Protein AF-U3TSH1-F1 (afdb_monomer_lite)

Foldseek 3Di:
DDKWKAFPVRDIDHPQPDDDPHDIDIDDDPDCPDLVSQLVSVVSPDDPVVVVVCVVPVVVVVLSSCVSSVVPVVD

Secondary structure (DSSP, 8-state):
-EEEEEETTS-EE-TTTS--SS-EEEEEESS---THHHHHHHHHTS-HHHHHHHTT-HHHHHHHHHHHTT-TT--

Structure (mmCIF, N/CA/C/O backbone):
data_AF-U3TSH1-F1
#
_entry.id   AF-U3TSH1-F1
#
loop_
_atom_site.group_PDB
_atom_site.id
_atom_site.type_symbol
_atom_site.label_atom_id
_atom_site.label_alt_id
_atom_site.label_comp_id
_atom_site.label_asym_id
_atom_site.label_entity_id
_atom_site.label_seq_id
_atom_site.pdbx_PDB_ins_code
_atom_site.Cartn_x
_atom_site.Cartn_y
_atom_site.Cartn_z
_atom_site.occupancy
_atom_site.B_iso_or_equiv
_atom_site.auth_seq_id
_atom_site.auth_comp_id
_atom_site.auth_asym_id
_atom_site.auth_atom_id
_atom_site.pdbx_PDB_model_num
ATOM 1 N N . MET A 1 1 ? -1.284 16.639 0.060 1.00 49.59 1 MET A N 1
ATOM 2 C CA . MET A 1 1 ? -2.492 16.631 0.914 1.00 49.59 1 MET A CA 1
ATOM 3 C C . MET A 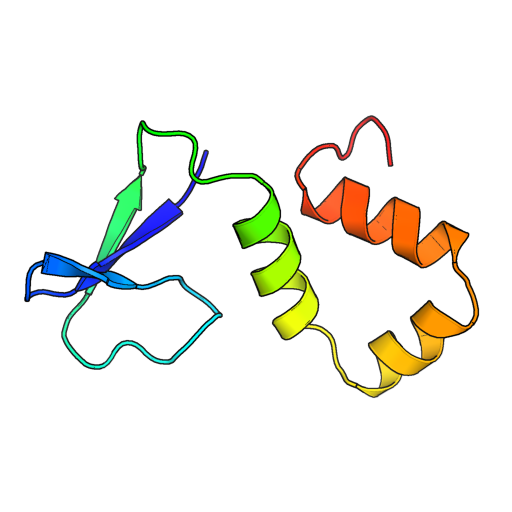1 1 ? -2.542 15.286 1.611 1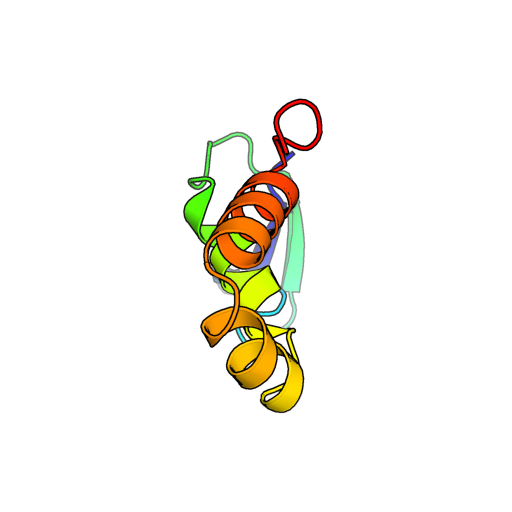.00 49.59 1 MET A C 1
ATOM 5 O O . MET A 1 1 ? -2.812 14.296 0.945 1.00 49.59 1 MET A O 1
ATOM 9 N N . GLN A 1 2 ? -2.188 15.250 2.895 1.00 61.09 2 GLN A N 1
ATOM 10 C CA . GLN A 1 2 ? -2.251 14.038 3.715 1.00 61.09 2 GLN A CA 1
ATOM 11 C C . GLN A 1 2 ? -3.686 13.838 4.220 1.00 61.09 2 GLN A C 1
ATOM 13 O O . GLN A 1 2 ? -4.404 14.809 4.481 1.00 61.09 2 GLN A O 1
ATOM 18 N N . VAL A 1 3 ? -4.118 12.581 4.300 1.00 65.00 3 VAL A N 1
ATOM 19 C CA . VAL A 1 3 ? -5.508 12.210 4.584 1.00 65.00 3 VAL A CA 1
ATOM 20 C C . VAL A 1 3 ? -5.523 11.193 5.715 1.00 65.00 3 VAL A C 1
ATOM 22 O O . VAL A 1 3 ? -5.065 10.065 5.549 1.00 65.00 3 VAL A O 1
ATOM 25 N N . GLU A 1 4 ? -6.069 11.591 6.860 1.00 70.94 4 GLU A N 1
ATOM 26 C CA . GLU A 1 4 ? -6.220 10.731 8.030 1.00 70.94 4 GLU A CA 1
ATOM 27 C C . GLU A 1 4 ? -7.681 10.302 8.202 1.00 70.94 4 GLU A C 1
ATOM 29 O O . GLU A 1 4 ? -8.623 11.019 7.850 1.00 70.94 4 GLU A O 1
ATOM 34 N N . GLY A 1 5 ? -7.886 9.119 8.765 1.00 75.38 5 GLY A N 1
ATOM 35 C CA . GLY A 1 5 ? -9.172 8.708 9.292 1.00 75.38 5 GLY A CA 1
ATOM 36 C C . GLY A 1 5 ? -9.236 8.987 10.789 1.00 75.38 5 GLY A C 1
ATOM 37 O O . GLY A 1 5 ? -8.348 8.592 11.536 1.00 75.38 5 GLY A O 1
ATOM 38 N N . ALA A 1 6 ? -10.301 9.627 11.256 1.00 81.06 6 ALA A N 1
ATOM 39 C CA . ALA A 1 6 ? -10.585 9.750 12.682 1.00 81.06 6 ALA A CA 1
ATOM 40 C C . ALA A 1 6 ? -11.739 8.811 13.047 1.00 81.06 6 ALA A C 1
ATOM 42 O O . ALA A 1 6 ? -12.846 8.969 12.523 1.00 81.06 6 ALA A O 1
ATOM 43 N N . LEU A 1 7 ? -11.491 7.857 13.947 1.00 83.69 7 LEU A N 1
ATOM 44 C CA . LEU A 1 7 ? -12.546 7.058 14.571 1.00 83.69 7 LEU A CA 1
ATOM 45 C C . LEU A 1 7 ? -13.359 7.927 15.544 1.00 83.69 7 LEU A C 1
ATOM 47 O O . LEU A 1 7 ? -12.860 8.908 16.101 1.00 83.69 7 LEU A O 1
ATOM 51 N N . LYS A 1 8 ? -14.609 7.539 15.804 1.00 81.25 8 LYS A N 1
ATOM 52 C CA . LYS A 1 8 ? -15.523 8.213 16.743 1.00 81.25 8 LYS A CA 1
ATOM 53 C C . LYS A 1 8 ? -14.956 8.353 18.161 1.00 81.25 8 LYS A C 1
ATOM 55 O O . LYS A 1 8 ? -15.221 9.348 18.827 1.00 81.25 8 LYS A O 1
ATOM 60 N N . ASN A 1 9 ? -14.135 7.396 18.592 1.00 81.00 9 ASN A N 1
ATOM 61 C CA . ASN A 1 9 ? -13.414 7.413 19.871 1.00 81.00 9 ASN A CA 1
ATOM 62 C C . ASN A 1 9 ? -12.157 8.318 19.889 1.00 81.00 9 ASN A C 1
ATOM 64 O O . ASN A 1 9 ? -11.390 8.276 20.848 1.00 81.00 9 ASN A O 1
ATOM 68 N N . GLY A 1 10 ? -11.916 9.105 18.835 1.00 76.56 10 GLY A N 1
ATOM 69 C CA . GLY A 1 10 ? -10.787 10.033 18.731 1.00 76.56 10 GLY A CA 1
ATOM 70 C C . GLY A 1 10 ? -9.458 9.400 18.307 1.00 76.56 10 GLY A C 1
ATOM 71 O O . GLY A 1 10 ? -8.488 10.129 18.116 1.00 76.56 10 GLY A O 1
ATOM 72 N N . ARG A 1 11 ? -9.384 8.073 18.125 1.00 79.81 11 ARG A N 1
ATOM 73 C CA . ARG A 1 11 ? -8.173 7.417 17.609 1.00 79.81 11 ARG A CA 1
ATOM 74 C C . ARG A 1 11 ? -7.984 7.685 16.117 1.00 79.81 11 ARG A C 1
ATOM 76 O O . ARG A 1 11 ? -8.941 7.656 15.341 1.00 79.81 11 ARG A O 1
ATOM 83 N N . ILE A 1 12 ? -6.725 7.863 15.725 1.00 76.75 12 ILE A N 1
ATOM 84 C CA . ILE A 1 12 ? -6.311 7.906 14.322 1.00 76.75 12 ILE A CA 1
ATOM 85 C C . ILE A 1 12 ? -6.405 6.491 13.734 1.00 76.75 12 ILE A C 1
ATOM 87 O O . ILE A 1 12 ? -5.975 5.511 14.344 1.00 76.75 12 ILE A O 1
ATOM 91 N N . TRP A 1 13 ? -6.968 6.405 12.537 1.00 77.50 13 TRP A N 1
ATOM 92 C CA . TRP A 1 13 ? -7.040 5.231 11.680 1.00 77.50 13 TRP A CA 1
ATOM 93 C C . TRP A 1 13 ? -6.494 5.614 10.301 1.00 77.50 13 TRP A C 1
ATOM 95 O O . TRP A 1 13 ? -6.789 6.689 9.783 1.00 77.50 13 TRP A O 1
ATOM 105 N N . TYR A 1 14 ? -5.694 4.739 9.698 1.00 73.50 14 TYR A N 1
ATOM 106 C CA . TYR A 1 14 ? -5.102 4.982 8.386 1.00 73.50 14 TYR A CA 1
ATOM 107 C C . TYR A 1 14 ? -5.840 4.149 7.327 1.00 73.50 14 TYR A C 1
ATOM 109 O O . TYR A 1 14 ? -5.824 2.915 7.413 1.00 73.50 14 TYR A O 1
ATOM 117 N N . PRO A 1 15 ? -6.495 4.786 6.335 1.00 71.44 15 PRO A N 1
ATOM 118 C CA . PRO A 1 15 ? -7.142 4.077 5.237 1.00 71.44 15 PRO A CA 1
ATOM 119 C C . PRO A 1 15 ? -6.186 3.103 4.538 1.00 71.44 15 PRO A C 1
ATOM 121 O O . PRO A 1 15 ? -5.034 3.433 4.281 1.00 71.44 15 PRO A O 1
ATOM 124 N N . GLY A 1 16 ? -6.659 1.889 4.246 1.00 69.44 16 GLY A N 1
ATOM 125 C CA . GLY A 1 16 ? -5.873 0.839 3.580 1.00 69.44 16 GLY A CA 1
ATOM 126 C C . GLY A 1 16 ? -4.917 0.042 4.482 1.00 69.44 16 GLY A C 1
ATOM 127 O O . GLY A 1 16 ? -4.454 -1.016 4.070 1.00 69.44 16 GLY A O 1
ATOM 128 N N . LEU A 1 17 ? -4.661 0.481 5.721 1.00 72.75 17 LEU A N 1
ATOM 129 C CA . LEU A 1 17 ? -3.825 -0.250 6.689 1.00 72.75 17 LEU A CA 1
ATOM 130 C C . LEU A 1 17 ? -4.617 -1.276 7.519 1.00 72.75 17 LEU A C 1
ATOM 132 O O . LEU A 1 17 ? -4.081 -2.319 7.893 1.00 72.75 17 LEU A O 1
ATOM 136 N N . SER A 1 18 ? -5.889 -0.995 7.808 1.00 74.69 18 SER A N 1
ATOM 137 C CA . SER A 1 18 ? -6.808 -1.897 8.515 1.00 74.69 18 SER A CA 1
ATOM 138 C C . SER A 1 18 ? -8.272 -1.541 8.237 1.00 74.69 18 SER A C 1
ATOM 140 O O . SER A 1 18 ? -8.570 -0.445 7.758 1.00 74.69 18 SER A O 1
ATOM 142 N N . VAL A 1 19 ? -9.203 -2.444 8.559 1.00 79.75 19 VAL A N 1
ATOM 143 C CA . VAL A 1 19 ? -10.640 -2.121 8.596 1.00 79.75 19 VAL A CA 1
ATOM 144 C C . VAL A 1 19 ? -10.915 -1.253 9.838 1.00 79.75 19 VAL A C 1
ATOM 146 O O . VAL A 1 19 ? -10.453 -1.610 10.926 1.00 79.75 19 VAL A O 1
ATOM 149 N N . PRO A 1 20 ? -11.642 -0.126 9.723 1.00 82.62 20 PRO A N 1
ATOM 150 C CA . PRO A 1 20 ? -11.962 0.718 10.869 1.00 82.62 20 PRO A CA 1
ATOM 151 C C . PRO A 1 20 ? -12.933 -0.003 11.813 1.00 82.62 20 PRO A C 1
ATOM 153 O O . PRO A 1 20 ? -13.984 -0.480 11.392 1.00 82.62 20 PRO A O 1
ATOM 156 N N . GLY A 1 21 ? -12.581 -0.076 13.100 1.00 82.19 21 GLY A N 1
ATOM 157 C 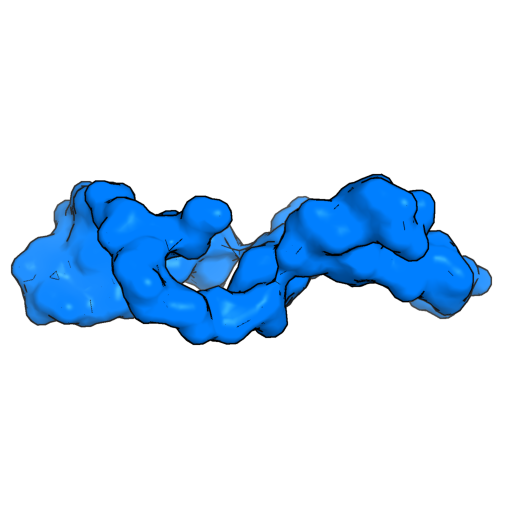CA . GLY A 1 21 ? -13.344 -0.816 14.117 1.00 82.19 21 GLY A CA 1
ATOM 158 C C . GLY A 1 21 ? -14.554 -0.083 14.713 1.00 82.19 21 GLY A C 1
ATOM 159 O O . GLY A 1 21 ? -15.172 -0.603 15.634 1.00 82.19 21 GLY A O 1
ATOM 160 N N . ASP A 1 22 ? -14.862 1.126 14.241 1.00 84.88 22 ASP A N 1
ATOM 161 C CA . ASP A 1 22 ? -16.006 1.951 14.654 1.00 84.88 22 ASP A CA 1
ATOM 162 C C . ASP A 1 22 ? -16.331 2.949 13.521 1.00 84.88 22 ASP A C 1
ATOM 164 O O . ASP A 1 22 ? -15.589 3.053 12.537 1.00 84.88 22 ASP A O 1
ATOM 168 N N . GLN A 1 23 ? -17.416 3.712 13.659 1.00 86.00 23 GLN A N 1
ATOM 169 C CA . GLN A 1 23 ? -17.742 4.849 12.802 1.00 86.00 23 GLN A CA 1
ATOM 170 C C . GLN A 1 23 ? -16.539 5.795 12.680 1.00 86.00 23 GLN A C 1
ATOM 172 O O . GLN A 1 23 ? -15.907 6.169 13.671 1.00 86.00 23 GLN A O 1
ATOM 177 N N . TRP A 1 24 ? -16.239 6.201 11.451 1.00 85.62 24 TRP A N 1
ATOM 178 C CA . TRP A 1 24 ? -15.044 6.958 11.103 1.00 85.62 24 TRP A CA 1
ATOM 179 C C . TRP A 1 24 ? -15.379 8.101 10.148 1.00 85.62 24 TRP A C 1
ATOM 181 O O . TRP A 1 24 ? -16.392 8.074 9.449 1.00 85.62 24 TRP A O 1
ATOM 191 N N . ARG A 1 25 ? -14.513 9.115 10.109 1.00 84.56 25 ARG A N 1
ATOM 192 C CA . ARG A 1 25 ? -14.572 10.205 9.129 1.00 84.56 25 ARG A CA 1
ATOM 193 C C . ARG A 1 25 ? -13.194 10.497 8.561 1.00 84.56 25 ARG A C 1
ATOM 195 O O . ARG A 1 25 ? -12.206 10.462 9.291 1.00 84.56 25 ARG A O 1
ATOM 202 N N . VAL A 1 26 ? -13.145 10.835 7.279 1.00 79.69 26 VAL A N 1
ATOM 203 C CA . VAL A 1 26 ? -11.943 11.387 6.648 1.00 79.69 26 VAL A CA 1
ATOM 204 C C . VAL A 1 26 ? -11.704 12.801 7.172 1.00 79.69 26 VAL A C 1
ATOM 206 O O . VAL A 1 26 ? -12.645 13.591 7.274 1.00 79.69 26 VAL A O 1
ATOM 209 N N . ARG A 1 27 ? -10.451 13.141 7.474 1.00 75.50 27 ARG A N 1
ATOM 210 C CA . ARG A 1 27 ? -10.007 14.514 7.721 1.00 75.50 27 ARG A CA 1
ATOM 211 C C . ARG A 1 27 ? -8.758 14.796 6.889 1.00 75.50 27 ARG A C 1
ATOM 213 O O . ARG A 1 27 ? -7.899 13.936 6.713 1.00 75.50 27 ARG A O 1
ATOM 220 N N . GLN A 1 28 ? -8.661 16.018 6.379 1.00 69.62 28 GLN A N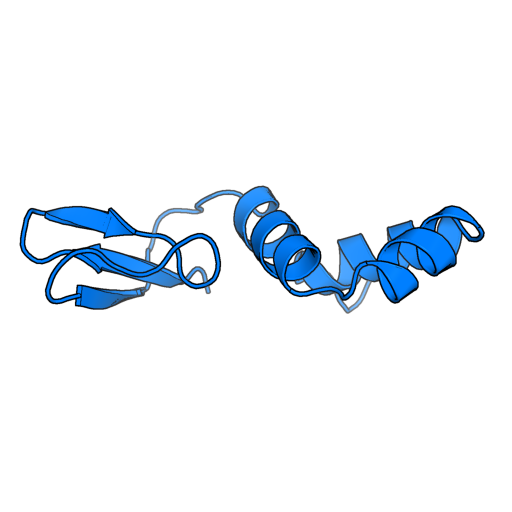 1
ATOM 221 C CA . GLN A 1 28 ? -7.380 16.568 5.947 1.00 69.62 28 GLN A CA 1
ATOM 222 C C . GLN A 1 28 ? -6.570 16.856 7.211 1.00 69.62 28 GLN A C 1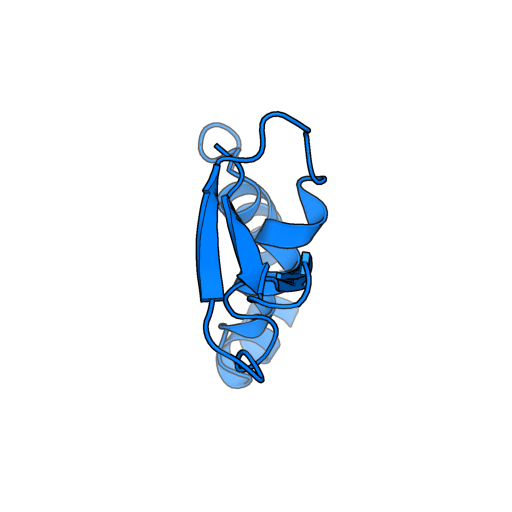
ATOM 224 O O . GLN A 1 28 ? -7.073 17.552 8.095 1.00 69.62 28 GLN A O 1
ATOM 229 N N . THR A 1 29 ? -5.350 16.329 7.300 1.00 66.12 29 THR A N 1
ATOM 230 C CA . THR A 1 29 ? -4.409 16.739 8.348 1.00 66.12 29 THR A CA 1
ATOM 231 C C . THR A 1 29 ? -3.543 17.887 7.840 1.00 66.12 29 THR A C 1
ATOM 233 O O . THR A 1 29 ? -3.074 17.876 6.699 1.00 66.12 29 THR A O 1
ATOM 236 N N . THR A 1 30 ? -3.393 18.913 8.678 1.00 59.91 30 THR A N 1
ATOM 237 C CA . THR A 1 30 ? -2.510 20.064 8.432 1.00 59.91 30 THR A CA 1
ATOM 238 C C . THR A 1 30 ? -1.062 19.734 8.794 1.00 59.91 30 THR A C 1
ATOM 240 O O . THR A 1 30 ? -0.145 20.425 8.358 1.00 59.91 30 THR A O 1
ATOM 243 N N . GLU A 1 31 ? -0.847 18.681 9.585 1.00 59.62 31 GLU A N 1
ATOM 244 C CA . GLU A 1 31 ? 0.481 18.246 9.998 1.00 59.62 31 GLU A CA 1
ATOM 245 C C . GLU A 1 31 ? 1.068 17.285 8.953 1.00 59.62 31 GLU A C 1
ATOM 247 O O . GLU A 1 31 ? 0.344 16.446 8.407 1.00 59.62 31 GLU A O 1
ATOM 252 N N . PRO A 1 32 ? 2.375 17.357 8.651 1.00 53.88 32 PRO A N 1
ATOM 253 C CA . PRO A 1 32 ? 3.013 16.428 7.732 1.00 53.88 32 PRO A CA 1
ATOM 254 C C . PRO A 1 32 ? 3.195 15.057 8.401 1.00 53.88 32 PRO A C 1
ATOM 256 O O . PRO A 1 32 ? 4.287 14.698 8.839 1.00 53.88 32 PRO A O 1
ATOM 259 N N . SER A 1 33 ? 2.132 14.248 8.438 1.00 55.78 33 SER A N 1
ATOM 260 C CA . SER A 1 33 ? 2.275 12.804 8.634 1.00 55.78 33 SER A CA 1
ATOM 261 C C . SER A 1 33 ? 3.202 12.277 7.535 1.00 55.78 33 SER A C 1
ATOM 263 O O . SER A 1 33 ? 2.884 12.407 6.351 1.00 55.78 33 SER A O 1
ATOM 265 N N . GLY A 1 34 ? 4.373 11.764 7.925 1.00 58.19 34 GLY A N 1
ATOM 266 C CA . GLY A 1 34 ? 5.500 11.561 7.011 1.00 58.19 34 GLY A CA 1
ATOM 267 C C . GLY A 1 34 ? 5.174 10.713 5.777 1.00 58.19 34 GLY A C 1
ATOM 268 O O . GLY A 1 34 ? 4.385 9.769 5.847 1.00 58.19 34 GLY A O 1
ATOM 269 N N . GLU A 1 35 ? 5.839 11.030 4.659 1.00 57.34 35 GLU A N 1
ATOM 270 C CA . GLU A 1 35 ? 5.682 10.406 3.327 1.00 57.34 35 GLU A CA 1
ATOM 271 C C . GLU A 1 35 ? 5.663 8.866 3.371 1.00 57.34 35 GLU A C 1
ATOM 273 O O . GLU A 1 35 ? 4.924 8.216 2.627 1.00 57.34 35 GLU A O 1
ATOM 278 N N . MET A 1 36 ? 6.407 8.299 4.327 1.00 58.97 36 MET A N 1
ATOM 279 C CA . MET A 1 36 ? 6.465 6.882 4.690 1.00 58.97 36 MET A CA 1
ATOM 280 C C . MET A 1 36 ? 5.088 6.193 4.778 1.00 58.97 36 MET A C 1
ATOM 282 O O . MET A 1 36 ? 4.962 5.028 4.406 1.00 58.97 36 MET A O 1
ATOM 286 N N . ASN A 1 37 ? 4.049 6.888 5.262 1.00 67.25 37 ASN A N 1
ATOM 287 C CA . ASN A 1 37 ? 2.721 6.300 5.464 1.00 67.25 37 ASN A CA 1
ATOM 288 C C . ASN A 1 37 ? 2.030 5.979 4.125 1.00 67.25 37 ASN A C 1
ATOM 290 O O . ASN A 1 37 ? 1.576 4.855 3.915 1.00 67.25 37 ASN A O 1
ATOM 294 N N . CYS A 1 38 ? 2.041 6.923 3.177 1.00 68.88 38 CYS A N 1
ATOM 295 C CA . CYS A 1 38 ? 1.437 6.736 1.854 1.00 68.88 38 CYS A CA 1
ATOM 296 C C . CYS A 1 38 ? 2.117 5.611 1.067 1.00 68.88 38 CYS A C 1
ATOM 298 O O . CYS A 1 38 ? 1.434 4.772 0.480 1.00 68.88 38 CYS A O 1
ATOM 300 N N . VAL A 1 39 ? 3.453 5.558 1.106 1.00 76.06 39 VAL A N 1
ATOM 301 C CA . VAL A 1 39 ? 4.238 4.504 0.449 1.00 76.06 39 VAL A CA 1
ATOM 302 C C . VAL A 1 39 ? 3.923 3.133 1.056 1.00 76.06 39 VAL A C 1
ATOM 304 O O . VAL A 1 39 ? 3.671 2.182 0.320 1.00 76.06 39 VAL A O 1
ATOM 307 N N . PHE A 1 40 ? 3.855 3.025 2.388 1.00 75.38 40 PHE A N 1
ATOM 308 C CA . PHE A 1 40 ? 3.543 1.762 3.063 1.00 75.38 40 PHE A CA 1
ATOM 309 C C . PHE A 1 40 ? 2.116 1.267 2.778 1.00 75.38 40 PHE A C 1
ATOM 311 O O . PHE A 1 40 ? 1.917 0.079 2.517 1.00 75.38 40 PHE A O 1
ATOM 318 N N . VAL A 1 41 ? 1.124 2.167 2.781 1.00 76.00 41 VAL A N 1
ATOM 319 C CA . VAL A 1 41 ? -0.263 1.843 2.399 1.00 76.00 41 VAL A CA 1
ATOM 320 C C . VAL A 1 41 ? -0.332 1.380 0.944 1.00 76.00 41 VAL A C 1
ATOM 322 O O . VAL A 1 41 ? -0.977 0.377 0.654 1.00 76.00 41 VAL A O 1
ATOM 325 N N . ALA A 1 42 ? 0.358 2.058 0.026 1.00 78.31 42 ALA A N 1
ATOM 326 C CA . ALA A 1 42 ? 0.351 1.678 -1.381 1.00 78.31 42 ALA A CA 1
ATOM 327 C C . ALA A 1 42 ? 1.032 0.320 -1.634 1.00 78.31 42 ALA A C 1
ATOM 329 O O . ALA A 1 42 ? 0.480 -0.503 -2.361 1.00 78.31 42 ALA A O 1
ATOM 330 N N . LEU A 1 43 ? 2.163 0.034 -0.975 1.00 80.62 43 LEU A N 1
ATOM 331 C CA . LEU A 1 43 ? 2.810 -1.286 -1.017 1.00 80.62 43 LEU A CA 1
ATOM 332 C C . LEU A 1 43 ? 1.891 -2.404 -0.499 1.00 80.62 43 LEU A C 1
ATOM 334 O O . LEU A 1 43 ? 1.871 -3.491 -1.070 1.00 80.62 43 LEU A O 1
ATOM 338 N N . ARG A 1 44 ? 1.095 -2.138 0.547 1.00 80.62 44 ARG A N 1
ATOM 339 C CA . ARG A 1 44 ? 0.112 -3.088 1.102 1.00 80.62 44 ARG A CA 1
ATOM 340 C C . ARG A 1 44 ? -1.032 -3.441 0.147 1.00 80.62 44 ARG A C 1
ATOM 342 O O . ARG A 1 44 ? -1.683 -4.458 0.369 1.00 80.62 44 ARG A O 1
ATOM 349 N N . LEU A 1 45 ? -1.278 -2.629 -0.882 1.00 83.19 45 LEU A N 1
ATOM 350 C CA . LEU A 1 45 ? -2.301 -2.873 -1.905 1.00 83.19 45 LEU A CA 1
ATOM 351 C C . LEU A 1 45 ? -1.765 -3.651 -3.120 1.00 83.19 45 LEU A C 1
ATOM 353 O O . LEU A 1 45 ? -2.554 -4.049 -3.978 1.00 83.19 45 LEU A O 1
ATOM 357 N N . LEU A 1 46 ? -0.450 -3.872 -3.218 1.00 87.56 46 LEU A N 1
ATOM 358 C CA . LEU A 1 46 ? 0.140 -4.630 -4.320 1.00 87.56 46 LEU A CA 1
ATOM 359 C C . LEU A 1 46 ? -0.104 -6.140 -4.141 1.00 87.56 46 LEU A C 1
ATOM 361 O O . LEU A 1 46 ? 0.133 -6.671 -3.054 1.00 87.56 46 LEU A O 1
ATOM 365 N N . PRO A 1 47 ? -0.517 -6.867 -5.198 1.00 90.44 47 PRO A N 1
ATOM 366 C CA . PRO A 1 47 ? -0.570 -8.325 -5.166 1.00 90.44 47 PRO A CA 1
ATOM 367 C C . PRO A 1 47 ? 0.808 -8.937 -4.887 1.00 90.44 47 PRO A C 1
ATOM 369 O O . PRO A 1 47 ? 1.821 -8.448 -5.387 1.00 90.44 47 PRO A O 1
ATOM 372 N N . GLU A 1 48 ? 0.846 -10.069 -4.185 1.00 90.50 48 GLU A N 1
ATOM 373 C CA . GLU A 1 48 ? 2.087 -10.801 -3.882 1.00 90.50 48 GLU A CA 1
ATOM 374 C C . GLU A 1 48 ? 2.922 -11.096 -5.143 1.00 90.50 48 GLU A C 1
ATOM 376 O O . GLU A 1 48 ? 4.125 -10.845 -5.175 1.00 90.50 48 GLU A O 1
ATOM 381 N N . ALA A 1 49 ? 2.270 -11.519 -6.231 1.00 93.19 49 ALA A N 1
ATOM 382 C CA . ALA A 1 49 ? 2.923 -11.753 -7.519 1.00 93.19 49 ALA A CA 1
ATOM 383 C C . ALA A 1 49 ? 3.593 -10.491 -8.105 1.00 93.19 49 ALA A C 1
ATOM 385 O O . ALA A 1 49 ? 4.624 -10.598 -8.768 1.00 93.19 49 ALA A O 1
ATOM 386 N N . ALA A 1 50 ? 3.045 -9.297 -7.845 1.00 90.00 50 ALA A N 1
ATOM 387 C CA . ALA A 1 50 ? 3.649 -8.035 -8.267 1.00 90.00 50 ALA A CA 1
ATOM 388 C C . ALA A 1 50 ? 4.877 -7.686 -7.411 1.00 90.00 50 ALA A C 1
ATOM 390 O O . ALA A 1 50 ? 5.881 -7.240 -7.958 1.00 90.00 50 ALA A O 1
ATOM 391 N N . LEU A 1 51 ? 4.842 -7.954 -6.100 1.00 90.25 51 LEU A N 1
ATOM 392 C CA . LEU A 1 51 ? 5.994 -7.775 -5.206 1.00 90.25 51 LEU A CA 1
ATOM 393 C C . LEU A 1 51 ? 7.160 -8.705 -5.589 1.00 90.25 51 LEU A C 1
ATOM 395 O O . LEU A 1 51 ? 8.295 -8.248 -5.719 1.00 90.25 51 LEU A O 1
ATOM 399 N N . LEU A 1 52 ? 6.874 -9.984 -5.862 1.00 92.12 52 LEU A N 1
ATOM 400 C CA . LEU A 1 52 ? 7.864 -10.960 -6.342 1.00 92.12 52 LEU A CA 1
ATOM 401 C C . LEU A 1 52 ? 8.451 -10.582 -7.713 1.00 92.12 52 LEU A C 1
ATOM 403 O O . LEU A 1 52 ? 9.621 -10.849 -7.992 1.00 92.12 52 LEU A O 1
ATOM 407 N N . TRP A 1 53 ? 7.655 -9.951 -8.581 1.00 92.81 53 TRP A N 1
ATOM 408 C CA . TRP A 1 53 ? 8.134 -9.430 -9.861 1.00 92.81 53 TRP A CA 1
ATOM 409 C C . TRP A 1 53 ? 9.017 -8.185 -9.681 1.00 92.81 53 TRP A C 1
ATOM 411 O O . TRP A 1 53 ? 10.102 -8.132 -10.259 1.00 92.81 53 TRP A O 1
ATOM 421 N N . LEU A 1 54 ? 8.607 -7.230 -8.839 1.00 91.81 54 LEU A N 1
ATOM 422 C CA . LEU A 1 54 ? 9.358 -6.005 -8.530 1.00 91.81 54 LEU A CA 1
ATOM 423 C C . LEU A 1 54 ? 10.726 -6.295 -7.900 1.00 91.81 54 LEU A C 1
ATOM 425 O O . LEU A 1 54 ? 11.712 -5.664 -8.278 1.00 91.81 54 LEU A O 1
ATOM 429 N N . GLN A 1 55 ? 10.824 -7.307 -7.030 1.00 88.69 55 GLN A N 1
ATOM 430 C CA . GLN A 1 55 ? 12.090 -7.739 -6.419 1.00 88.69 55 GLN A CA 1
ATOM 431 C C . GLN A 1 55 ? 13.177 -8.081 -7.459 1.00 88.69 55 GLN A C 1
ATOM 433 O O . GLN A 1 55 ? 14.369 -7.953 -7.180 1.00 88.69 55 GLN A O 1
ATOM 438 N N . ARG A 1 56 ? 12.788 -8.497 -8.672 1.00 93.81 56 ARG A N 1
ATOM 439 C CA . ARG A 1 56 ? 13.718 -8.821 -9.769 1.00 93.81 56 ARG A CA 1
ATOM 440 C C . ARG A 1 56 ? 14.263 -7.583 -10.490 1.00 93.81 56 ARG A C 1
ATOM 442 O O . ARG A 1 56 ? 15.200 -7.720 -11.272 1.00 93.81 56 ARG A O 1
ATOM 449 N N . TRP A 1 57 ? 13.693 -6.404 -10.240 1.00 92.81 57 TRP A N 1
ATOM 450 C CA . TRP A 1 57 ? 13.991 -5.154 -10.942 1.00 92.81 57 TRP A CA 1
ATOM 451 C C . TRP A 1 57 ? 14.090 -3.977 -9.949 1.00 92.81 57 TRP A C 1
ATOM 453 O O . TRP A 1 57 ? 13.142 -3.196 -9.826 1.00 92.81 57 TRP A O 1
ATOM 463 N N . PRO A 1 58 ? 15.233 -3.809 -9.249 1.00 88.75 58 PRO A N 1
ATOM 464 C CA . PRO A 1 58 ? 15.397 -2.772 -8.226 1.00 88.75 58 PRO A CA 1
ATOM 465 C C . PRO A 1 58 ? 15.048 -1.360 -8.716 1.00 88.75 58 PRO A C 1
ATOM 467 O O . PRO A 1 58 ? 14.234 -0.693 -8.092 1.00 88.75 58 PRO A O 1
ATOM 470 N N . ALA A 1 59 ? 15.522 -0.964 -9.902 1.00 92.12 59 ALA A N 1
ATOM 471 C CA . ALA A 1 59 ? 15.229 0.355 -10.473 1.00 92.12 59 ALA A CA 1
ATOM 472 C C . ALA A 1 59 ? 13.722 0.621 -10.692 1.00 92.12 59 ALA A C 1
ATOM 474 O O . ALA A 1 59 ? 13.261 1.741 -10.502 1.00 92.12 59 ALA A O 1
ATOM 475 N N . LEU A 1 60 ? 12.932 -0.406 -11.043 1.00 91.06 60 LEU A N 1
ATOM 476 C CA . LEU A 1 60 ? 11.473 -0.267 -11.161 1.00 91.06 60 LEU A CA 1
ATOM 477 C C . LEU A 1 60 ? 10.798 -0.165 -9.789 1.00 91.06 60 LEU A C 1
ATOM 479 O O . LEU A 1 60 ? 9.777 0.510 -9.661 1.00 91.06 60 LEU A O 1
ATOM 483 N N . SER A 1 61 ? 11.368 -0.810 -8.768 1.00 89.38 61 SER A N 1
ATOM 484 C CA . SER A 1 61 ? 10.927 -0.639 -7.381 1.00 89.38 61 SER A CA 1
ATOM 485 C C . SER A 1 61 ? 11.197 0.787 -6.897 1.00 89.38 61 SER A C 1
ATOM 487 O O . SER A 1 61 ? 10.298 1.402 -6.333 1.00 89.38 61 SER A O 1
ATOM 489 N N . ASP A 1 62 ? 12.377 1.344 -7.179 1.00 88.38 62 ASP A N 1
ATOM 490 C CA . ASP A 1 62 ? 12.748 2.709 -6.785 1.00 88.38 62 ASP A CA 1
ATOM 491 C C . ASP A 1 62 ? 11.837 3.761 -7.446 1.00 88.38 62 ASP A C 1
ATOM 493 O O . ASP A 1 62 ? 11.223 4.562 -6.738 1.00 88.38 62 ASP A O 1
ATOM 497 N N . THR A 1 63 ? 11.646 3.699 -8.773 1.00 90.56 63 THR A N 1
ATOM 498 C CA . THR A 1 63 ? 10.675 4.541 -9.506 1.00 90.56 63 THR A CA 1
ATOM 499 C C . THR A 1 63 ? 9.261 4.411 -8.928 1.00 90.56 63 THR A C 1
ATOM 501 O O . THR A 1 63 ? 8.578 5.416 -8.719 1.00 90.56 63 THR A O 1
ATOM 504 N N . LEU A 1 64 ? 8.806 3.191 -8.611 1.00 88.38 64 LEU A N 1
ATOM 505 C CA . LEU A 1 64 ? 7.480 2.977 -8.027 1.00 88.38 64 LEU A CA 1
ATOM 506 C C . LEU A 1 64 ? 7.356 3.619 -6.637 1.00 88.38 64 LEU A C 1
ATOM 508 O O . LEU A 1 64 ? 6.375 4.314 -6.375 1.00 88.38 64 LEU A O 1
ATOM 512 N N . LEU A 1 65 ? 8.334 3.425 -5.750 1.00 85.38 65 LEU A N 1
ATOM 513 C CA . LEU A 1 65 ? 8.344 4.028 -4.413 1.00 85.38 65 LEU A CA 1
ATOM 514 C C . LEU A 1 65 ? 8.340 5.561 -4.498 1.00 85.38 65 LEU A C 1
ATOM 516 O O . LEU A 1 65 ? 7.585 6.218 -3.774 1.00 85.38 65 LEU A O 1
ATOM 520 N N . LEU A 1 66 ? 9.118 6.131 -5.421 1.00 86.94 66 LEU A N 1
ATOM 521 C CA . LEU A 1 66 ? 9.176 7.571 -5.644 1.00 86.94 66 LEU A CA 1
ATOM 522 C C . LEU A 1 66 ? 7.840 8.121 -6.166 1.00 86.94 66 LEU A C 1
ATOM 524 O O . LEU A 1 66 ? 7.320 9.099 -5.625 1.00 86.94 66 LEU A O 1
ATOM 528 N N . PHE A 1 67 ? 7.219 7.446 -7.136 1.00 86.12 67 PHE A N 1
ATOM 529 C CA . PHE A 1 67 ? 5.891 7.798 -7.641 1.00 86.12 67 PHE A CA 1
ATOM 530 C C . PHE A 1 67 ? 4.823 7.747 -6.533 1.00 86.12 67 PHE A C 1
ATOM 532 O O . PHE A 1 67 ? 4.013 8.671 -6.401 1.00 86.12 67 PHE A O 1
ATOM 539 N N . LEU A 1 68 ? 4.847 6.700 -5.699 1.00 82.44 68 LEU A N 1
ATOM 540 C CA . LEU A 1 68 ? 3.913 6.492 -4.587 1.00 82.44 68 LEU A CA 1
ATOM 541 C C . LEU A 1 68 ? 4.121 7.471 -3.420 1.00 82.44 68 LEU A C 1
ATOM 543 O O . LEU A 1 68 ? 3.153 7.797 -2.733 1.00 82.44 68 LEU A O 1
ATOM 547 N N . SER A 1 69 ? 5.335 8.001 -3.231 1.00 78.50 69 SER A N 1
ATOM 548 C CA . SER A 1 69 ? 5.601 9.097 -2.281 1.00 78.50 69 SE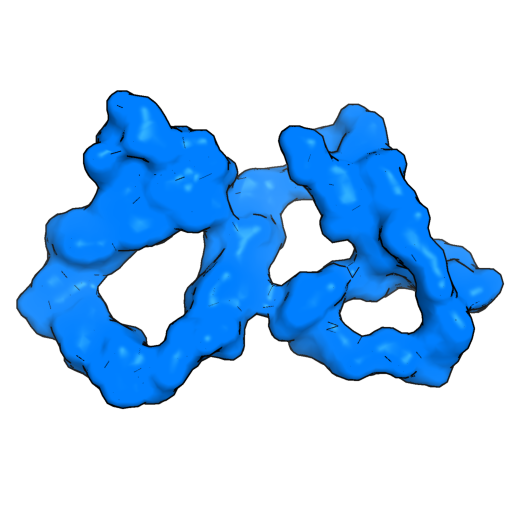R A CA 1
ATOM 549 C C . SER A 1 69 ? 4.911 10.416 -2.669 1.00 78.50 69 SER A C 1
ATOM 551 O O . SER A 1 69 ? 4.774 11.320 -1.849 1.00 78.50 69 SER A O 1
ATOM 553 N N . GLY A 1 70 ? 4.447 10.529 -3.920 1.00 77.38 70 GLY A N 1
ATOM 554 C CA . GLY A 1 70 ? 3.878 11.746 -4.499 1.00 77.38 70 GLY A CA 1
ATOM 555 C C . GLY A 1 70 ? 4.864 12.538 -5.363 1.00 77.38 70 GLY A C 1
ATOM 556 O O . GLY A 1 70 ? 4.420 13.393 -6.131 1.00 77.38 70 GLY A O 1
ATOM 557 N N . ARG A 1 71 ? 6.161 12.203 -5.328 1.00 81.31 71 ARG A N 1
ATOM 558 C CA . ARG A 1 71 ? 7.257 12.803 -6.118 1.00 81.31 71 ARG A CA 1
ATOM 559 C C . ARG A 1 71 ? 7.274 12.336 -7.584 1.00 81.31 71 ARG A C 1
ATOM 561 O O . ARG A 1 71 ? 8.300 11.978 -8.148 1.00 81.31 71 ARG A O 1
ATOM 568 N N . ARG A 1 72 ? 6.106 12.347 -8.234 1.00 77.94 72 ARG A N 1
ATOM 569 C CA . ARG A 1 72 ? 5.887 11.779 -9.584 1.00 77.94 72 ARG A CA 1
ATOM 570 C C . ARG A 1 72 ? 6.672 12.467 -10.704 1.00 77.94 72 ARG A C 1
ATOM 572 O O . ARG A 1 72 ? 6.819 11.882 -11.765 1.00 77.94 72 ARG A O 1
ATOM 579 N N . ALA A 1 73 ? 7.113 13.707 -10.495 1.00 81.69 73 ALA A N 1
ATOM 580 C CA . ALA A 1 73 ? 7.927 14.453 -11.458 1.00 81.69 73 ALA A CA 1
ATOM 581 C C . ALA A 1 73 ? 9.410 14.032 -11.451 1.00 81.69 73 ALA A C 1
ATOM 583 O O . ALA A 1 73 ? 10.171 14.478 -12.302 1.00 81.69 73 ALA A O 1
ATOM 584 N N . GLU A 1 74 ? 9.812 13.207 -10.483 1.00 78.62 74 GLU A N 1
ATOM 585 C CA . GLU A 1 74 ? 11.188 12.751 -10.272 1.00 78.62 74 GLU A CA 1
ATOM 586 C C . GLU A 1 74 ? 11.348 11.236 -10.532 1.00 78.62 74 GLU A C 1
ATOM 588 O O . GLU A 1 74 ? 12.443 10.709 -10.350 1.00 78.62 74 GLU A O 1
ATOM 593 N N . ALA A 1 75 ? 10.251 10.544 -10.883 1.00 73.00 75 ALA A N 1
ATOM 594 C CA . ALA A 1 75 ? 10.097 9.082 -10.867 1.00 73.00 75 ALA A CA 1
ATOM 595 C C . ALA A 1 75 ? 10.337 8.414 -12.230 1.00 73.00 75 ALA A C 1
ATOM 597 O O . ALA A 1 75 ? 9.867 8.977 -13.244 1.00 73.00 75 ALA A O 1
#

pLDDT: mean 78.67, std 10.68, range [49.59, 93.81]

Radius of gyration: 14.63 Å; chains: 1; bounding box: 33×32×31 Å

Sequence (75 aa):
MQVEGALKNGRIWYPGLSVPGDQWRVRQTTEPSGEMNCVFVALRLLPEAALLWLQRWPALSDTLLLFLSGRRAEA